Protein AF-A0A5K1A5Z1-F1 (afdb_monomer_lite)

Secondary structure (DSSP, 8-state):
----EEEE----SSS--EEETTEEPPTT-EEEE-TT--EEE---SS---

Sequence (49 aa):
DDDTMLVVLESSESKGAVLVNGKPIRKNSSVLINAGDELTFSRPSRHAY

Radius of gyration: 11.4 Å; chains: 1; bounding box: 37×18×22 Å

pLDDT: mean 73.98, std 11.32, range [46.75, 91.31]

Foldseek 3Di:
DPAWDKDFWAQPDDDKFKDWQNHTDDHRDIDTDDPPIDIDIDDRPDDTD

Organism: NCBI:txid210225

InterPro domains:
  IPR008984 SMAD/FHA domain superfamily [SSF49879] (4-45)

Structure (mmCIF, N/CA/C/O backbone):
data_AF-A0A5K1A5Z1-F1
#
_entry.id   AF-A0A5K1A5Z1-F1
#
loop_
_atom_site.group_PDB
_atom_site.id
_atom_site.type_symbol
_atom_site.label_atom_id
_atom_site.label_alt_id
_atom_site.label_comp_id
_atom_site.label_asym_id
_atom_site.label_entity_id
_atom_site.label_seq_id
_atom_site.pdbx_PDB_ins_code
_atom_site.Cartn_x
_atom_site.Cartn_y
_atom_site.Cartn_z
_atom_site.occupancy
_atom_site.B_iso_or_equiv
_atom_site.auth_seq_id
_atom_site.auth_comp_id
_atom_site.auth_asym_id
_atom_site.auth_atom_id
_atom_site.pdbx_PDB_model_num
ATOM 1 N N . ASP A 1 1 ? 22.287 5.797 -3.672 1.00 46.75 1 ASP A N 1
ATOM 2 C CA . ASP A 1 1 ? 21.158 5.684 -4.607 1.00 46.75 1 ASP A CA 1
ATOM 3 C C . ASP A 1 1 ? 19.924 6.276 -3.969 1.00 46.75 1 ASP A C 1
ATOM 5 O O . ASP A 1 1 ? 19.532 5.856 -2.890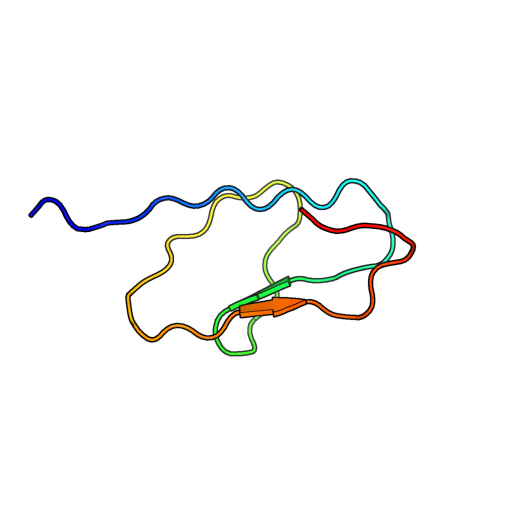 1.00 46.75 1 ASP A O 1
ATOM 9 N N . ASP A 1 2 ? 19.436 7.339 -4.593 1.00 59.81 2 ASP A N 1
ATOM 10 C CA . ASP A 1 2 ? 18.499 8.343 -4.083 1.00 59.81 2 ASP A CA 1
ATOM 11 C C . ASP A 1 2 ? 17.154 8.189 -4.817 1.00 59.81 2 ASP A C 1
ATOM 13 O O . ASP A 1 2 ? 16.695 9.108 -5.475 1.00 59.81 2 ASP A O 1
ATOM 17 N N . ASP A 1 3 ? 16.580 6.979 -4.824 1.00 70.81 3 ASP A N 1
ATOM 18 C CA . ASP A 1 3 ? 15.313 6.707 -5.541 1.00 70.81 3 ASP A CA 1
ATOM 19 C C . ASP A 1 3 ? 14.365 5.781 -4.757 1.00 70.81 3 ASP A C 1
ATOM 21 O O . ASP A 1 3 ? 13.467 5.136 -5.293 1.00 70.81 3 ASP A O 1
ATOM 25 N N . THR A 1 4 ? 14.566 5.684 -3.441 1.00 65.62 4 THR A N 1
ATOM 26 C CA . THR A 1 4 ? 13.637 4.986 -2.543 1.00 65.62 4 THR A CA 1
ATOM 27 C C . THR A 1 4 ? 12.560 5.945 -2.052 1.00 65.62 4 THR A C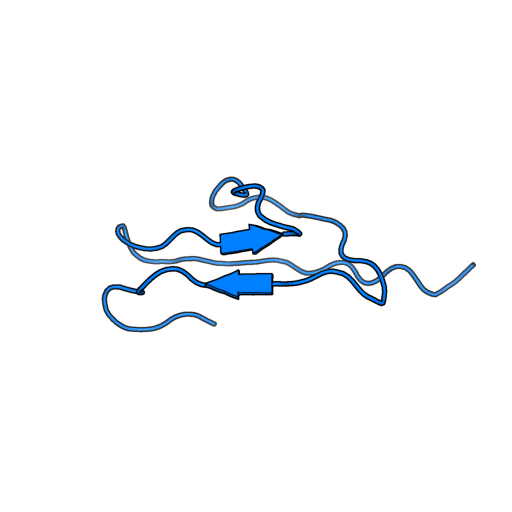 1
ATOM 29 O O . THR A 1 4 ? 12.813 6.790 -1.195 1.00 65.62 4 THR A O 1
ATOM 32 N N . MET A 1 5 ? 11.340 5.779 -2.562 1.00 67.94 5 MET A N 1
ATOM 33 C CA . MET A 1 5 ? 10.151 6.495 -2.098 1.00 67.94 5 MET A CA 1
ATOM 34 C C . MET A 1 5 ? 9.588 5.817 -0.843 1.00 67.94 5 MET A C 1
ATOM 36 O O . MET A 1 5 ? 9.076 4.695 -0.889 1.00 67.94 5 MET A O 1
ATOM 40 N N . LEU A 1 6 ? 9.673 6.503 0.299 1.00 68.69 6 LEU A N 1
ATOM 41 C CA . LEU A 1 6 ? 9.008 6.076 1.527 1.00 68.69 6 LEU A CA 1
ATOM 42 C C . LEU A 1 6 ? 7.602 6.673 1.566 1.00 68.69 6 LEU A C 1
ATOM 44 O O . LEU A 1 6 ? 7.441 7.883 1.715 1.00 68.69 6 LEU A O 1
ATOM 48 N N . VAL A 1 7 ? 6.587 5.819 1.464 1.00 68.19 7 VAL A N 1
ATOM 49 C CA . VAL A 1 7 ? 5.185 6.237 1.522 1.00 68.19 7 VAL A CA 1
ATOM 50 C C . VAL A 1 7 ? 4.574 5.765 2.836 1.00 68.19 7 VAL A C 1
ATOM 52 O O . VAL A 1 7 ? 4.714 4.606 3.234 1.00 68.19 7 VAL A O 1
ATOM 55 N N . VAL A 1 8 ? 3.891 6.680 3.521 1.00 65.25 8 VAL A N 1
ATOM 56 C CA . VAL A 1 8 ? 3.107 6.378 4.720 1.00 65.25 8 VAL A CA 1
ATOM 57 C C . VAL A 1 8 ? 1.649 6.284 4.299 1.00 65.25 8 VAL A C 1
ATOM 59 O O . VAL A 1 8 ? 1.095 7.241 3.768 1.00 65.25 8 VAL A O 1
ATOM 62 N N . LEU A 1 9 ? 1.044 5.117 4.508 1.00 65.56 9 LEU A N 1
ATOM 63 C CA . LEU A 1 9 ? -0.350 4.865 4.160 1.00 65.56 9 LEU A CA 1
ATOM 64 C C . LEU A 1 9 ? -1.191 4.922 5.436 1.00 65.56 9 LEU A C 1
ATOM 66 O O . LEU A 1 9 ? -1.108 4.034 6.290 1.00 65.56 9 LEU A O 1
ATOM 70 N N . GLU A 1 10 ? -2.006 5.967 5.566 1.00 60.50 10 GLU A N 1
ATOM 71 C CA . GLU A 1 10 ? -2.913 6.145 6.698 1.00 60.50 10 GLU A CA 1
ATOM 72 C C . GLU A 1 10 ? -4.347 5.772 6.305 1.00 60.50 10 GLU A C 1
ATOM 74 O O . GLU A 1 10 ? -4.968 6.367 5.431 1.00 60.50 10 GLU A O 1
ATOM 79 N N . SER A 1 11 ? -4.910 4.769 6.984 1.00 58.50 11 SER A N 1
ATOM 80 C CA . SER A 1 11 ? -6.327 4.417 6.863 1.00 58.50 11 SER A CA 1
ATOM 81 C C . SER A 1 11 ? -6.999 4.667 8.207 1.00 58.50 11 SER A C 1
ATOM 83 O O . SER A 1 11 ? -6.889 3.859 9.131 1.00 58.50 11 SER A O 1
ATOM 85 N N . SER A 1 12 ? -7.668 5.814 8.317 1.00 56.97 12 SER A N 1
ATOM 86 C CA . SER A 1 12 ? -8.277 6.308 9.556 1.00 56.97 12 SER A CA 1
ATOM 87 C C . SER A 1 12 ? -9.568 5.583 9.955 1.00 56.97 12 SER A C 1
ATOM 89 O O . SER A 1 12 ? -10.003 5.702 11.099 1.00 56.97 12 SER A O 1
ATOM 91 N N . GLU A 1 13 ? -10.173 4.790 9.063 1.00 57.72 13 GLU A N 1
ATOM 92 C CA . GLU A 1 13 ? -11.442 4.104 9.330 1.00 57.72 13 GLU A CA 1
ATOM 93 C C . GLU A 1 13 ? -11.361 2.572 9.241 1.00 57.72 13 GLU A C 1
ATOM 95 O O . GLU A 1 13 ? -10.491 1.968 8.611 1.00 57.72 13 GLU A O 1
ATOM 100 N N . SER A 1 14 ? -12.287 1.904 9.935 1.00 58.78 14 SER A N 1
ATOM 101 C CA . SER A 1 14 ? -12.267 0.467 10.234 1.00 58.78 14 SER A CA 1
ATOM 102 C C . SER A 1 14 ? -12.475 -0.456 9.025 1.00 58.78 14 SER A C 1
ATOM 104 O O . SER A 1 14 ? -12.126 -1.633 9.118 1.00 58.78 14 SER A O 1
ATOM 106 N N . LYS A 1 15 ? -12.948 0.047 7.875 1.00 59.12 15 LYS A N 1
ATOM 107 C CA . LYS A 1 15 ? -13.220 -0.757 6.671 1.00 59.12 15 LYS A CA 1
ATOM 108 C C . LYS A 1 15 ? -12.439 -0.238 5.466 1.00 59.12 15 LYS A C 1
ATOM 110 O O . LYS A 1 15 ? -12.747 0.809 4.908 1.00 59.12 15 LYS A O 1
ATOM 115 N N . GLY A 1 16 ? -11.416 -1.001 5.105 1.00 66.88 16 GLY A N 1
ATOM 116 C CA . GLY A 1 16 ? -10.477 -0.706 4.032 1.00 66.88 16 GLY A CA 1
ATOM 117 C C . GLY A 1 16 ? -9.148 -1.399 4.323 1.00 66.88 16 GLY A C 1
ATOM 118 O O . GLY A 1 16 ? -8.635 -1.347 5.441 1.00 66.88 16 GLY A O 1
ATOM 119 N N . ALA A 1 17 ? -8.639 -2.100 3.327 1.00 75.44 17 ALA A N 1
ATOM 120 C CA . ALA A 1 17 ? -7.312 -2.692 3.262 1.00 75.44 17 ALA A CA 1
ATOM 121 C C . ALA A 1 17 ? -6.606 -2.135 2.027 1.00 75.44 17 ALA A C 1
ATOM 123 O O . ALA A 1 17 ? -7.207 -2.077 0.947 1.00 75.44 17 ALA A O 1
ATOM 124 N N . VAL A 1 18 ? -5.349 -1.746 2.202 1.00 80.62 18 VAL A N 1
ATOM 125 C CA . VAL A 1 18 ? -4.456 -1.421 1.094 1.00 80.62 18 VAL A CA 1
ATOM 126 C C . VAL A 1 18 ? -3.631 -2.663 0.793 1.00 80.62 18 VAL A C 1
ATOM 128 O O . VAL A 1 18 ? -3.230 -3.384 1.712 1.00 80.62 18 VAL A O 1
ATOM 131 N N . LEU A 1 19 ? -3.425 -2.942 -0.487 1.00 86.69 19 LEU A N 1
ATOM 132 C CA . LEU A 1 19 ? -2.599 -4.043 -0.947 1.00 86.69 19 LEU A CA 1
ATOM 133 C C . LEU A 1 19 ? -1.493 -3.501 -1.845 1.00 86.69 19 LEU A C 1
ATOM 135 O O . LEU A 1 19 ? -1.767 -2.681 -2.718 1.00 86.69 19 LEU A O 1
ATOM 139 N N . VAL A 1 20 ? -0.276 -3.995 -1.633 1.00 88.56 20 VAL A N 1
ATOM 140 C CA . VAL A 1 20 ? 0.866 -3.783 -2.528 1.00 88.56 20 VAL A CA 1
ATOM 141 C C . VAL A 1 20 ? 1.102 -5.096 -3.258 1.00 88.56 20 VAL A C 1
ATOM 143 O O . VAL A 1 20 ? 1.345 -6.116 -2.607 1.00 88.56 20 VAL A O 1
ATOM 146 N N . ASN A 1 21 ? 0.978 -5.109 -4.585 1.00 91.31 21 ASN A N 1
ATOM 147 C CA . ASN A 1 21 ? 1.108 -6.325 -5.402 1.00 91.31 21 ASN A CA 1
ATOM 148 C C . ASN A 1 21 ? 0.234 -7.487 -4.879 1.00 91.31 21 ASN A C 1
ATOM 150 O O . ASN A 1 21 ? 0.695 -8.617 -4.700 1.00 91.31 21 ASN A O 1
ATOM 154 N N . GLY A 1 22 ? -1.019 -7.183 -4.519 1.00 89.50 22 GLY A N 1
ATOM 155 C CA . GLY A 1 22 ? -1.973 -8.154 -3.972 1.00 89.50 22 GLY A CA 1
ATOM 156 C C . GLY A 1 22 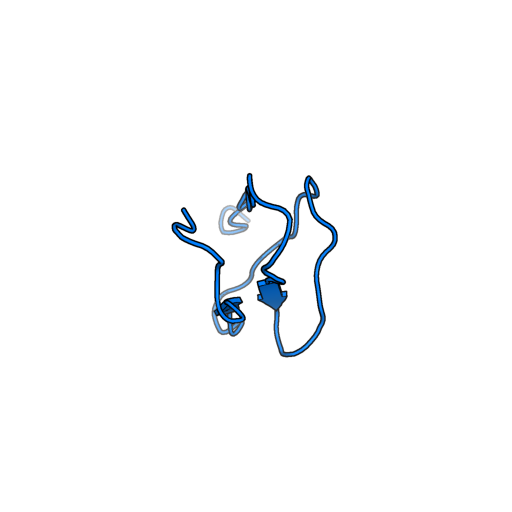? -1.716 -8.603 -2.525 1.00 89.50 22 GLY A C 1
ATOM 157 O O . GLY A 1 22 ? -2.465 -9.431 -2.009 1.00 89.50 22 GLY A O 1
ATOM 158 N N . LYS A 1 23 ? -0.698 -8.065 -1.837 1.00 88.44 23 LYS A N 1
ATOM 159 C CA . LYS A 1 23 ? -0.411 -8.381 -0.428 1.00 88.44 23 LYS A CA 1
ATOM 160 C C . LYS A 1 23 ? -0.964 -7.296 0.495 1.00 88.44 23 LYS A C 1
ATOM 162 O O . LYS A 1 23 ? -0.560 -6.142 0.356 1.00 88.44 23 LYS A O 1
ATOM 167 N N . PRO A 1 24 ? -1.849 -7.630 1.451 1.00 84.62 24 PRO A N 1
ATOM 168 C CA . PRO A 1 24 ? -2.397 -6.645 2.371 1.00 84.62 24 PRO A CA 1
ATOM 169 C C . PRO A 1 24 ? -1.314 -6.111 3.307 1.00 84.62 24 PRO A C 1
ATOM 171 O O . PRO A 1 24 ? -0.566 -6.880 3.913 1.00 84.62 24 PRO A O 1
ATOM 174 N N . ILE A 1 25 ? -1.268 -4.791 3.458 1.00 83.81 25 ILE A N 1
ATOM 175 C CA . ILE A 1 25 ? -0.388 -4.132 4.423 1.00 83.81 25 ILE A CA 1
ATOM 176 C C . ILE A 1 25 ? -1.119 -3.889 5.742 1.00 83.81 25 ILE A C 1
ATOM 178 O O . ILE A 1 25 ? -2.344 -3.737 5.795 1.00 83.81 25 ILE A O 1
ATOM 182 N N . ARG A 1 26 ? -0.362 -3.857 6.841 1.00 77.69 26 ARG A N 1
ATOM 183 C CA .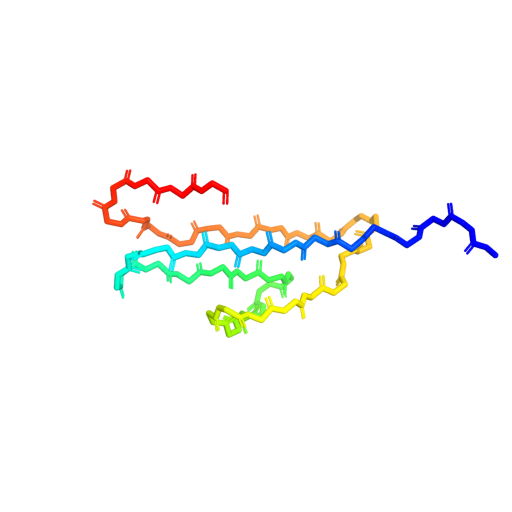 ARG A 1 26 ? -0.923 -3.537 8.155 1.00 77.69 26 ARG A CA 1
ATOM 184 C C . ARG A 1 26 ? -1.290 -2.056 8.215 1.00 77.69 26 ARG A C 1
ATOM 186 O O . ARG A 1 26 ? -0.545 -1.203 7.740 1.00 77.69 26 ARG A O 1
ATOM 193 N N . LYS A 1 27 ? -2.417 -1.748 8.857 1.00 74.31 27 LYS A N 1
ATOM 194 C CA . LYS A 1 27 ? -2.757 -0.360 9.200 1.00 74.31 27 LYS A CA 1
ATOM 195 C C . LYS A 1 27 ? -1.676 0.231 10.104 1.00 74.31 27 LYS A C 1
ATOM 197 O O . LYS A 1 27 ? -1.127 -0.491 10.937 1.00 74.31 27 LYS A O 1
ATOM 202 N N . ASN A 1 28 ? -1.414 1.528 9.947 1.00 73.06 28 ASN A N 1
ATOM 203 C CA . ASN A 1 28 ? -0.405 2.276 10.705 1.00 73.06 28 ASN A CA 1
ATOM 204 C C . ASN A 1 28 ? 1.005 1.672 10.580 1.00 73.06 28 ASN A C 1
ATOM 206 O O . ASN A 1 28 ? 1.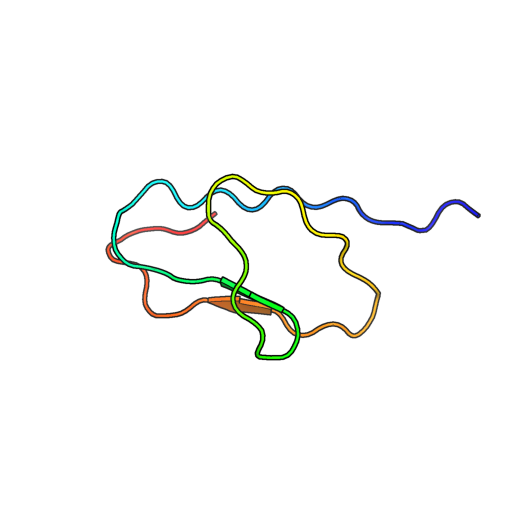750 1.609 11.556 1.00 73.06 28 ASN A O 1
ATOM 210 N N . SER A 1 29 ? 1.349 1.172 9.391 1.00 74.50 29 SER A N 1
ATOM 211 C CA . SER A 1 29 ? 2.691 0.680 9.084 1.00 74.50 29 SER A CA 1
ATOM 212 C C . SER A 1 29 ? 3.252 1.388 7.858 1.00 74.50 29 SER A C 1
ATOM 214 O O . SER A 1 29 ? 2.503 1.790 6.968 1.00 74.50 29 SER A O 1
ATOM 216 N N . SER A 1 30 ? 4.572 1.532 7.823 1.00 77.75 30 SER A N 1
ATOM 217 C CA . SER A 1 30 ? 5.287 2.044 6.658 1.00 77.75 30 SER A CA 1
ATOM 218 C C . SER A 1 30 ? 5.680 0.883 5.755 1.00 77.75 30 SER A C 1
ATOM 220 O O . SER A 1 30 ? 6.155 -0.150 6.234 1.00 77.75 30 SER A O 1
ATOM 222 N N . VAL A 1 31 ? 5.506 1.061 4.449 1.00 80.69 31 VAL A N 1
ATOM 223 C CA . VAL A 1 31 ? 5.922 0.091 3.435 1.00 80.69 31 VAL A CA 1
ATOM 224 C C . VAL A 1 31 ? 6.754 0.810 2.379 1.00 80.69 31 VAL A C 1
ATOM 226 O O . VAL A 1 31 ? 6.449 1.938 1.999 1.00 80.69 31 VAL A O 1
ATOM 229 N N . LEU A 1 32 ? 7.834 0.170 1.937 1.00 83.75 32 LEU A N 1
ATOM 230 C CA . LEU A 1 32 ? 8.603 0.638 0.786 1.00 83.75 32 LEU A CA 1
ATOM 231 C C . LEU A 1 32 ? 7.839 0.285 -0.489 1.00 83.75 32 LEU A C 1
ATOM 233 O O . LEU A 1 32 ? 7.406 -0.858 -0.642 1.00 83.75 32 LEU A O 1
ATOM 237 N N . ILE A 1 33 ? 7.688 1.264 -1.378 1.00 83.50 33 ILE A N 1
ATOM 238 C CA . ILE A 1 33 ? 7.037 1.104 -2.679 1.00 83.50 33 ILE A CA 1
ATOM 239 C C . ILE A 1 33 ? 8.080 1.407 -3.747 1.00 83.50 33 ILE A C 1
ATOM 241 O O . ILE A 1 33 ? 8.758 2.432 -3.685 1.00 83.50 33 ILE A O 1
ATOM 245 N N . ASN A 1 34 ? 8.204 0.511 -4.719 1.00 85.94 34 ASN A N 1
ATOM 246 C CA . ASN A 1 34 ? 9.133 0.644 -5.831 1.00 85.94 34 ASN A CA 1
ATOM 247 C C . ASN A 1 34 ? 8.389 1.025 -7.112 1.00 85.94 34 ASN A C 1
ATOM 249 O O . ASN A 1 34 ? 7.187 0.788 -7.260 1.00 85.94 34 ASN A O 1
ATOM 253 N N . ALA A 1 35 ? 9.121 1.586 -8.074 1.00 86.19 35 ALA A N 1
ATOM 254 C CA . ALA A 1 35 ? 8.584 1.831 -9.404 1.00 86.19 35 ALA A CA 1
ATOM 255 C C . ALA A 1 35 ? 8.065 0.520 -10.025 1.00 86.19 35 ALA A C 1
ATOM 257 O O . ALA A 1 35 ? 8.796 -0.464 -10.128 1.00 86.19 35 ALA A O 1
ATOM 258 N N . GLY A 1 36 ? 6.796 0.528 -10.441 1.00 89.31 36 GLY A N 1
ATOM 259 C CA . GLY A 1 36 ? 6.110 -0.639 -11.002 1.00 89.31 36 GLY A CA 1
ATOM 260 C C . GLY A 1 36 ? 5.261 -1.437 -10.008 1.00 89.31 36 GLY A C 1
ATOM 261 O O . GLY A 1 36 ? 4.538 -2.327 -10.448 1.00 89.31 36 GLY A O 1
ATOM 262 N N . ASP A 1 37 ? 5.293 -1.114 -8.711 1.00 89.25 37 ASP A N 1
ATOM 263 C CA . ASP A 1 37 ? 4.402 -1.741 -7.730 1.00 89.25 37 ASP A CA 1
ATOM 264 C C . ASP A 1 37 ? 2.941 -1.297 -7.927 1.00 89.25 37 ASP A C 1
ATOM 266 O O . ASP A 1 37 ? 2.639 -0.120 -8.140 1.00 89.25 37 ASP A O 1
ATOM 270 N N . GLU A 1 38 ? 2.012 -2.247 -7.816 1.00 89.81 38 GLU A N 1
ATOM 271 C CA . GLU A 1 38 ? 0.574 -1.989 -7.879 1.00 89.81 38 GLU A CA 1
ATOM 272 C C . GLU A 1 38 ? 0.010 -1.690 -6.486 1.00 89.81 38 GLU A C 1
ATOM 274 O O . GLU A 1 38 ? 0.191 -2.470 -5.545 1.00 89.81 38 GLU A O 1
ATOM 279 N N . LEU A 1 39 ? -0.750 -0.595 -6.378 1.00 86.81 39 LEU A N 1
ATOM 280 C CA . LEU A 1 39 ? -1.501 -0.227 -5.180 1.00 86.81 39 LEU A CA 1
ATOM 281 C C . LEU A 1 39 ? -2.996 -0.437 -5.390 1.00 86.81 39 LEU A C 1
ATOM 283 O O . LEU A 1 39 ? -3.619 0.206 -6.232 1.00 86.81 39 LEU A O 1
ATOM 287 N N . THR A 1 40 ? -3.590 -1.301 -4.568 1.00 86.50 40 THR A N 1
ATOM 288 C CA . THR A 1 40 ? -5.036 -1.535 -4.563 1.00 86.50 40 THR A CA 1
ATOM 289 C C . THR A 1 40 ? -5.648 -1.066 -3.251 1.00 86.50 40 THR A C 1
ATOM 291 O O . THR A 1 40 ? -5.291 -1.551 -2.177 1.00 86.50 40 THR A O 1
ATOM 294 N N . PHE A 1 41 ? -6.635 -0.176 -3.341 1.00 80.69 41 PHE A N 1
ATOM 295 C CA . PHE A 1 41 ? -7.473 0.229 -2.216 1.00 80.69 41 PHE A CA 1
ATOM 296 C C . PHE A 1 41 ? -8.775 -0.568 -2.264 1.00 80.69 41 PHE A C 1
ATOM 298 O O . PHE A 1 41 ? -9.606 -0.381 -3.155 1.00 80.69 41 PHE A O 1
ATOM 305 N N . SER A 1 42 ? -8.977 -1.476 -1.311 1.00 77.12 42 SER A N 1
ATOM 306 C CA . SER A 1 42 ? -10.296 -2.097 -1.152 1.00 77.12 42 SER A CA 1
ATOM 307 C C . SER A 1 42 ? -11.307 -1.071 -0.638 1.00 77.12 42 SER A C 1
ATOM 309 O O . SER A 1 42 ? -10.934 -0.111 0.034 1.00 77.12 42 SER A O 1
ATOM 311 N N . ARG A 1 43 ? -12.586 -1.281 -0.983 1.00 70.81 43 ARG A N 1
ATOM 312 C CA . ARG A 1 43 ? -13.703 -0.342 -0.777 1.00 70.81 43 ARG A CA 1
ATOM 313 C C . ARG A 1 43 ? -13.606 0.388 0.580 1.00 70.81 43 ARG A C 1
ATOM 315 O O . ARG A 1 43 ? -13.902 -0.235 1.605 1.00 70.81 43 ARG A O 1
ATOM 322 N N . PRO A 1 44 ? -13.208 1.675 0.601 1.00 64.00 44 PRO A N 1
ATOM 323 C CA . PRO A 1 44 ? -13.165 2.436 1.840 1.00 64.00 44 PRO A CA 1
ATOM 324 C C . PRO A 1 44 ? -14.593 2.708 2.321 1.00 64.00 44 PRO A C 1
ATOM 326 O O . PRO A 1 44 ? -15.512 2.853 1.513 1.00 64.00 44 PRO A O 1
ATOM 329 N N . SER A 1 45 ? -14.796 2.797 3.637 1.00 62.50 45 SER A N 1
ATOM 330 C CA . SER A 1 45 ? -16.092 3.192 4.210 1.00 62.50 45 SER A CA 1
ATOM 331 C C . SER A 1 45 ? -16.489 4.631 3.879 1.00 62.50 45 SER A C 1
ATOM 333 O O . SER A 1 45 ? -17.682 4.933 3.905 1.00 62.50 45 SER A O 1
ATOM 335 N N . ARG A 1 46 ? -15.524 5.512 3.566 1.00 68.81 46 ARG A N 1
ATOM 336 C CA . ARG A 1 46 ? -15.806 6.922 3.250 1.00 68.81 46 ARG A CA 1
ATOM 337 C C . ARG A 1 46 ? -14.711 7.626 2.452 1.00 68.81 46 ARG A C 1
ATOM 339 O O . ARG A 1 46 ? -14.955 8.043 1.326 1.00 68.81 46 ARG A O 1
ATOM 346 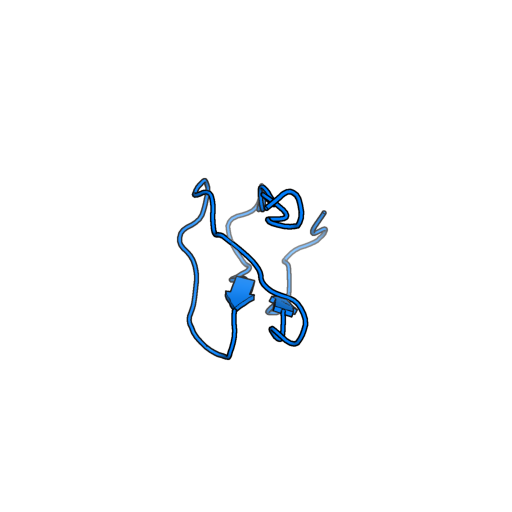N N . HIS A 1 47 ? -13.512 7.732 3.021 1.00 67.12 47 HIS A N 1
ATOM 347 C CA . HIS A 1 47 ? -12.373 8.430 2.424 1.00 67.12 47 HIS A CA 1
ATOM 348 C C . HIS A 1 47 ? -11.088 7.627 2.667 1.00 67.12 47 HIS A C 1
ATOM 350 O O . HIS A 1 47 ? -10.942 6.998 3.714 1.00 67.12 47 HIS A O 1
ATOM 356 N N . ALA A 1 48 ? -10.181 7.640 1.694 1.00 65.62 48 ALA A N 1
ATOM 357 C CA . ALA A 1 48 ? -8.811 7.150 1.811 1.00 65.62 48 ALA A CA 1
ATOM 358 C C . ALA A 1 48 ? -7.894 8.236 1.237 1.00 65.62 48 ALA A C 1
ATOM 360 O O . ALA A 1 48 ? -8.270 8.860 0.240 1.00 65.62 48 ALA A O 1
ATOM 361 N N . TYR A 1 49 ? -6.760 8.478 1.893 1.00 63.22 49 TYR A N 1
ATOM 362 C CA . TYR A 1 49 ? -5.784 9.504 1.533 1.00 63.22 49 TYR A CA 1
ATOM 363 C C . TYR A 1 49 ? -4.415 8.862 1.336 1.00 63.22 49 TYR A C 1
ATOM 365 O O . TYR A 1 49 ? -4.116 7.902 2.084 1.00 63.22 49 TYR A O 1
#